Protein AF-A0A4U9TVK6-F1 (afdb_monomer)

Foldseek 3Di:
DDLLVVVLVVVLVCLVVVVADAPRDDDPLVVVCVVVVHDSVSSVSSVVVCVVVVSYDD

pLDDT: mean 83.5, std 8.57, range [61.0, 92.0]

Structure (mmCIF, N/CA/C/O backbone):
data_AF-A0A4U9TVK6-F1
#
_entry.id   AF-A0A4U9TVK6-F1
#
loop_
_atom_site.group_PDB
_atom_site.id
_atom_site.type_symbol
_atom_site.label_atom_id
_atom_site.label_alt_id
_atom_site.label_comp_id
_atom_site.label_asym_id
_atom_site.label_entity_id
_atom_site.label_seq_id
_atom_site.pdbx_PDB_ins_code
_atom_site.Cartn_x
_atom_site.Cartn_y
_atom_site.Cartn_z
_atom_site.occupancy
_atom_site.B_iso_or_equiv
_atom_site.auth_seq_id
_atom_site.auth_comp_id
_atom_site.auth_asym_id
_atom_site.auth_atom_id
_atom_site.pdbx_PDB_model_num
ATOM 1 N N . MET A 1 1 ? 5.065 11.338 -11.876 1.00 61.00 1 MET A N 1
ATOM 2 C CA . MET A 1 1 ? 4.368 10.247 -11.157 1.00 61.00 1 MET A CA 1
ATOM 3 C C . MET A 1 1 ? 5.242 9.008 -11.133 1.00 61.00 1 MET A C 1
ATOM 5 O O . MET A 1 1 ? 5.631 8.533 -12.198 1.00 61.00 1 MET A O 1
ATOM 9 N N . THR A 1 2 ? 5.564 8.509 -9.943 1.00 81.88 2 THR A N 1
ATOM 10 C CA . THR A 1 2 ? 6.310 7.257 -9.741 1.00 81.88 2 THR A CA 1
ATOM 11 C C . THR A 1 2 ? 5.409 6.038 -9.990 1.00 81.88 2 THR A C 1
ATOM 13 O O . THR A 1 2 ? 4.181 6.153 -10.015 1.00 81.88 2 THR A O 1
ATOM 16 N N . ARG A 1 3 ? 5.995 4.846 -10.190 1.00 81.94 3 ARG A N 1
ATOM 17 C CA . ARG A 1 3 ? 5.221 3.606 -10.417 1.00 81.94 3 ARG A CA 1
ATOM 18 C C . ARG A 1 3 ? 4.280 3.274 -9.254 1.00 81.94 3 ARG A C 1
ATOM 20 O O . ARG A 1 3 ? 3.150 2.872 -9.505 1.00 81.94 3 ARG A O 1
ATOM 27 N N . TYR A 1 4 ? 4.719 3.487 -8.010 1.00 85.62 4 TYR A N 1
ATOM 28 C CA . TYR A 1 4 ? 3.890 3.198 -6.836 1.00 85.62 4 TYR A CA 1
ATOM 29 C C . TYR A 1 4 ? 2.706 4.163 -6.719 1.00 85.62 4 TYR A C 1
ATOM 31 O O . TYR A 1 4 ? 1.624 3.730 -6.352 1.00 85.62 4 TYR A O 1
ATOM 39 N N . GLN A 1 5 ? 2.881 5.439 -7.084 1.00 87.00 5 GLN A N 1
ATOM 40 C CA . GLN A 1 5 ? 1.792 6.420 -7.062 1.00 87.00 5 GLN A CA 1
ATOM 41 C C . GLN A 1 5 ? 0.687 6.040 -8.042 1.00 87.00 5 GLN A C 1
ATOM 43 O O . GLN A 1 5 ? -0.475 6.046 -7.665 1.00 87.00 5 GLN A O 1
ATOM 48 N N . ARG A 1 6 ? 1.041 5.645 -9.276 1.00 88.38 6 ARG A N 1
ATOM 49 C CA . ARG A 1 6 ? 0.038 5.182 -1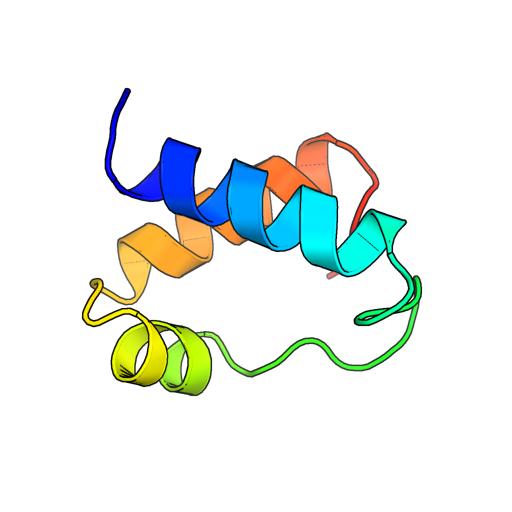0.251 1.00 88.38 6 ARG A CA 1
ATOM 50 C C . ARG A 1 6 ? -0.710 3.952 -9.748 1.00 88.38 6 ARG A C 1
ATOM 52 O O . ARG A 1 6 ? -1.923 3.887 -9.896 1.00 88.38 6 ARG A O 1
ATOM 59 N N . LEU A 1 7 ? 0.009 3.002 -9.145 1.00 88.56 7 LEU A N 1
ATOM 60 C CA . LEU A 1 7 ? -0.602 1.809 -8.563 1.00 88.56 7 LEU A CA 1
ATOM 61 C C . LEU A 1 7 ? -1.544 2.173 -7.405 1.00 88.56 7 LEU A C 1
ATOM 63 O O . LEU A 1 7 ? -2.652 1.657 -7.346 1.00 88.56 7 LEU A O 1
ATOM 67 N N . ALA A 1 8 ? -1.130 3.083 -6.520 1.00 88.94 8 ALA A N 1
ATOM 68 C CA . ALA A 1 8 ? -1.944 3.558 -5.406 1.00 88.94 8 ALA A CA 1
ATOM 69 C C . A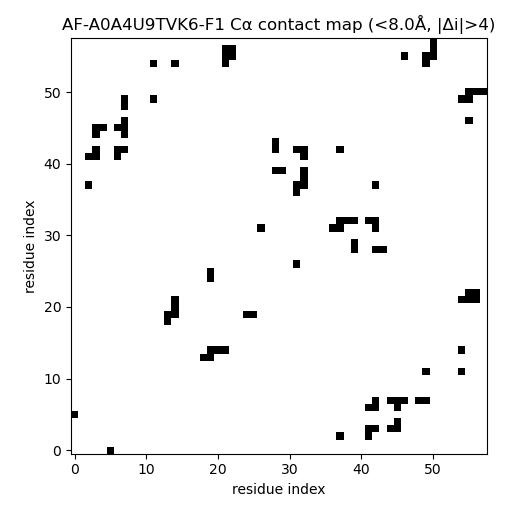LA A 1 8 ? -3.225 4.240 -5.893 1.00 88.94 8 ALA A C 1
ATOM 71 O O . ALA A 1 8 ? -4.299 3.898 -5.422 1.00 88.94 8 ALA A O 1
ATOM 72 N N . THR A 1 9 ? -3.132 5.142 -6.874 1.00 89.62 9 THR A N 1
ATOM 73 C CA . THR A 1 9 ? -4.309 5.806 -7.453 1.00 89.62 9 THR A CA 1
ATOM 74 C C . THR A 1 9 ? -5.262 4.800 -8.094 1.00 89.62 9 THR A C 1
ATOM 76 O O . THR A 1 9 ? -6.452 4.833 -7.818 1.00 89.62 9 THR A O 1
ATOM 79 N N . LEU A 1 10 ? -4.743 3.850 -8.876 1.00 88.38 10 LEU A N 1
ATOM 80 C CA . LEU A 1 10 ? -5.563 2.823 -9.524 1.00 88.38 10 LEU A CA 1
ATOM 81 C C . LEU A 1 10 ? -6.267 1.918 -8.501 1.00 88.38 10 LEU A C 1
ATOM 83 O O . LEU A 1 10 ? -7.423 1.540 -8.676 1.00 88.38 10 LEU A O 1
ATOM 87 N N . LEU A 1 11 ? -5.577 1.562 -7.418 1.00 85.75 11 LEU A N 1
ATOM 88 C CA . LEU A 1 11 ? -6.169 0.799 -6.323 1.00 85.75 11 LEU A CA 1
ATOM 89 C C . LEU A 1 11 ? -7.215 1.615 -5.558 1.00 85.75 11 LEU A C 1
ATOM 91 O O . LEU A 1 11 ? -8.256 1.059 -5.226 1.00 85.75 11 LEU A O 1
ATOM 95 N N . ALA A 1 12 ? -6.971 2.907 -5.326 1.00 86.31 12 ALA A N 1
ATOM 96 C CA . ALA A 1 12 ? -7.932 3.813 -4.703 1.00 86.31 12 ALA A CA 1
ATOM 97 C C . ALA A 1 12 ? -9.222 3.896 -5.526 1.00 86.31 12 ALA A C 1
ATOM 99 O O . ALA A 1 12 ? -10.297 3.686 -4.979 1.00 86.31 12 ALA A O 1
ATOM 100 N N . GLU A 1 13 ? -9.118 4.076 -6.846 1.00 88.06 13 GLU A N 1
ATOM 101 C CA . GLU A 1 13 ? -10.277 4.079 -7.747 1.00 88.06 13 GLU A CA 1
ATOM 102 C C . GLU A 1 13 ? -11.048 2.753 -7.686 1.00 88.06 13 GLU A C 1
ATOM 104 O O . GLU A 1 13 ? -12.275 2.748 -7.634 1.00 88.06 13 GLU A O 1
ATOM 109 N N . ARG A 1 14 ? -10.352 1.608 -7.640 1.00 83.94 14 ARG A N 1
ATOM 110 C CA . ARG A 1 14 ? -11.001 0.292 -7.480 1.00 83.94 14 ARG A CA 1
ATOM 111 C C . ARG A 1 14 ? -11.710 0.152 -6.127 1.00 83.94 14 ARG A C 1
ATOM 113 O O . ARG A 1 14 ? -12.783 -0.445 -6.075 1.00 83.94 14 ARG A O 1
ATOM 120 N N . ILE A 1 15 ? -11.127 0.680 -5.051 1.00 82.88 15 ILE A N 1
ATOM 121 C CA . ILE A 1 15 ? -11.749 0.711 -3.717 1.00 82.88 15 ILE A CA 1
ATOM 122 C C . ILE A 1 15 ? -13.011 1.583 -3.753 1.00 82.88 15 ILE A C 1
ATOM 124 O O . ILE A 1 15 ? -14.075 1.134 -3.335 1.00 82.88 15 ILE A O 1
ATOM 128 N N . GLU A 1 16 ? -12.931 2.783 -4.330 1.00 82.56 16 GLU A N 1
ATOM 129 C CA . GLU A 1 16 ? -14.070 3.701 -4.463 1.00 82.56 16 GLU A CA 1
ATOM 130 C C . GLU A 1 16 ? -15.189 3.139 -5.350 1.00 82.56 16 GLU A C 1
ATOM 132 O O . GLU A 1 16 ? -16.367 3.327 -5.053 1.00 82.56 16 GLU A O 1
ATOM 137 N N . GLN A 1 17 ? -14.848 2.382 -6.396 1.00 83.88 17 GLN A N 1
ATOM 138 C CA . GLN A 1 17 ? -15.822 1.653 -7.218 1.00 83.88 17 GLN A CA 1
ATOM 139 C C . GLN A 1 17 ? -16.456 0.448 -6.501 1.00 83.88 17 GLN A C 1
ATOM 141 O O . GLN A 1 17 ? -17.317 -0.224 -7.068 1.00 83.88 17 GLN A O 1
ATOM 146 N N . GLY A 1 18 ? -16.057 0.165 -5.257 1.00 77.56 18 GLY A N 1
ATOM 147 C CA . GLY A 1 18 ? -16.592 -0.926 -4.447 1.00 77.56 18 GLY A CA 1
ATOM 148 C C . GLY A 1 18 ? -16.056 -2.304 -4.830 1.00 77.56 18 GLY A C 1
ATOM 149 O O . GLY A 1 18 ? -16.632 -3.305 -4.407 1.00 77.56 18 GLY A O 1
ATOM 150 N N . LEU A 1 19 ? -14.972 -2.363 -5.615 1.00 77.69 19 LEU A N 1
ATOM 151 C CA . LEU A 1 19 ? -14.288 -3.607 -5.982 1.00 77.69 19 LEU A CA 1
ATOM 152 C C . LEU A 1 19 ? -13.549 -4.217 -4.782 1.00 77.69 19 LEU A C 1
ATOM 154 O O . LEU A 1 19 ? -13.388 -5.431 -4.698 1.00 77.69 19 LEU A O 1
ATOM 158 N N . TYR A 1 20 ? -13.106 -3.354 -3.867 1.00 74.00 20 TYR A N 1
ATOM 159 C CA . TYR A 1 20 ? -12.525 -3.713 -2.581 1.00 74.00 20 TYR A CA 1
ATOM 160 C C . TYR A 1 20 ? -13.241 -2.901 -1.512 1.00 74.00 20 TYR A C 1
ATOM 162 O O . TYR A 1 20 ? -13.089 -1.682 -1.460 1.00 74.00 20 TYR A O 1
ATOM 170 N N . ARG A 1 21 ? -14.058 -3.546 -0.682 1.00 63.50 21 ARG A N 1
ATOM 171 C CA . ARG A 1 21 ? -14.735 -2.843 0.411 1.00 63.50 21 ARG A CA 1
ATOM 172 C C . ARG A 1 21 ? -13.801 -2.692 1.602 1.00 63.50 21 ARG A C 1
ATOM 174 O O . ARG A 1 21 ? -12.986 -3.571 1.880 1.00 63.50 21 ARG A O 1
ATOM 181 N N . HIS A 1 22 ? -13.964 -1.602 2.350 1.00 62.09 22 HIS A N 1
ATOM 182 C CA . HIS A 1 22 ? -13.351 -1.455 3.671 1.00 62.09 22 HIS A CA 1
ATOM 183 C C . HIS A 1 22 ? -13.644 -2.690 4.531 1.00 62.09 22 HIS A C 1
ATOM 185 O O . HIS A 1 22 ? -14.803 -3.038 4.753 1.00 62.09 22 HIS A O 1
ATOM 191 N N . GLY A 1 23 ? -12.586 -3.358 4.994 1.00 63.59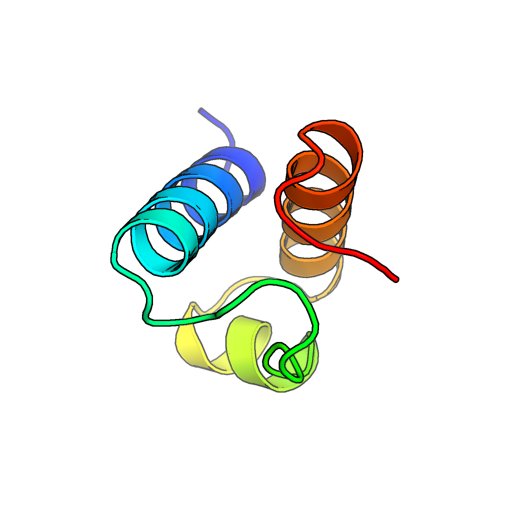 23 GLY A N 1
ATOM 192 C CA . GLY A 1 23 ? -12.674 -4.579 5.800 1.00 63.59 23 GLY A CA 1
ATOM 193 C C . GLY A 1 23 ? -12.743 -5.892 5.009 1.00 63.59 23 GLY A C 1
ATOM 194 O O . GLY A 1 23 ? -12.653 -6.959 5.617 1.00 63.59 23 GLY A O 1
ATOM 195 N N . GLU A 1 24 ? -12.852 -5.860 3.677 1.00 67.31 24 GLU A N 1
ATOM 196 C CA . GLU A 1 24 ? -12.632 -7.050 2.852 1.00 67.31 24 GLU A CA 1
ATOM 197 C C . GLU A 1 24 ? -11.139 -7.316 2.650 1.00 67.31 24 GLU A C 1
ATOM 199 O O . GLU A 1 24 ? -10.305 -6.409 2.614 1.00 67.31 24 GLU A O 1
ATOM 204 N N . LYS A 1 25 ? -10.790 -8.599 2.507 1.00 67.75 25 LYS A N 1
ATOM 205 C CA . LYS A 1 25 ? -9.407 -9.008 2.260 1.00 67.75 25 LYS A CA 1
ATOM 206 C C . LYS A 1 25 ? -8.929 -8.449 0.925 1.00 67.75 25 LYS A C 1
ATOM 208 O O . LYS A 1 25 ? -9.313 -8.941 -0.135 1.00 67.75 25 LYS A O 1
ATOM 213 N N . LEU A 1 26 ? -8.022 -7.480 0.995 1.00 74.94 26 LEU A N 1
ATOM 214 C CA . LEU A 1 26 ? -7.250 -7.041 -0.158 1.00 74.94 26 LEU A CA 1
ATOM 215 C C . LEU A 1 26 ? -6.458 -8.210 -0.762 1.00 74.94 26 LEU A C 1
ATOM 217 O O . LEU A 1 26 ? -6.054 -9.136 -0.043 1.00 74.94 26 LEU A O 1
ATOM 221 N N . PRO A 1 27 ? -6.169 -8.161 -2.074 1.00 80.62 27 PRO A N 1
ATOM 222 C CA . PRO A 1 27 ? -5.278 -9.124 -2.694 1.00 80.62 27 PRO A CA 1
ATOM 223 C C . PRO A 1 27 ? -3.924 -9.110 -1.984 1.00 80.62 27 PRO A C 1
ATOM 225 O O . PRO A 1 27 ? -3.434 -8.072 -1.532 1.00 80.62 27 PRO A O 1
ATOM 228 N N . SER A 1 28 ? -3.260 -10.259 -1.910 1.00 85.44 28 SER A N 1
ATOM 229 C CA . SER A 1 28 ? -1.903 -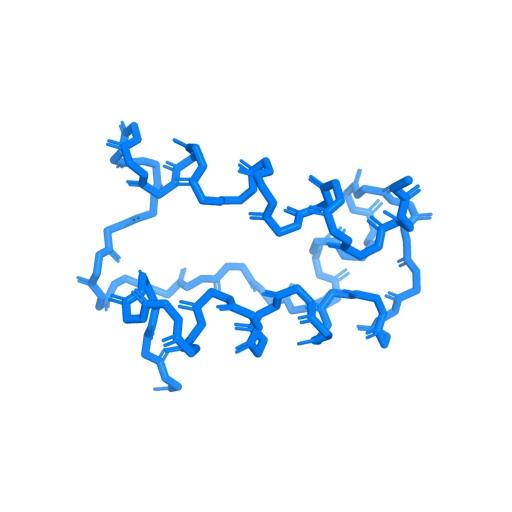10.294 -1.369 1.00 85.44 28 SER A CA 1
ATOM 230 C C . SER A 1 28 ? -0.964 -9.435 -2.218 1.00 85.44 28 SER A C 1
ATOM 232 O O . SER A 1 28 ? -1.061 -9.429 -3.446 1.00 85.44 28 SER A O 1
ATOM 234 N N . VAL A 1 29 ? 0.024 -8.794 -1.587 1.00 87.19 29 VAL A N 1
ATOM 235 C CA . VAL A 1 29 ? 1.037 -7.976 -2.284 1.00 87.19 29 VAL A CA 1
ATOM 236 C C . VAL A 1 29 ? 1.735 -8.723 -3.429 1.00 87.19 29 VAL A C 1
ATOM 238 O O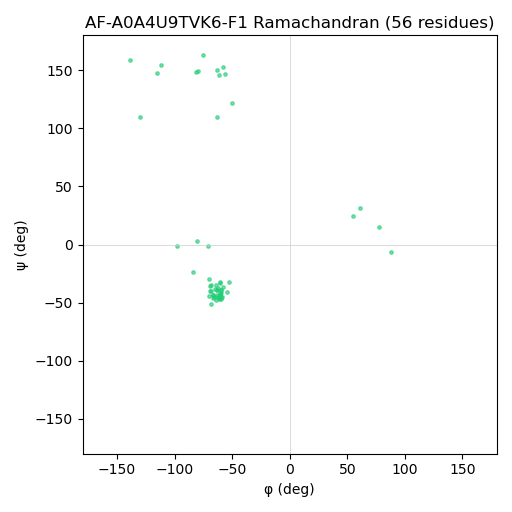 . VAL A 1 29 ? 2.055 -8.127 -4.452 1.00 87.19 29 VAL A O 1
ATOM 241 N N . ARG A 1 30 ? 1.918 -10.046 -3.300 1.00 87.12 30 ARG A N 1
ATOM 242 C CA . ARG A 1 30 ? 2.455 -10.908 -4.369 1.00 87.12 30 ARG A CA 1
ATOM 243 C C . ARG A 1 30 ? 1.515 -11.067 -5.561 1.00 87.12 30 ARG A C 1
ATOM 245 O O . ARG A 1 30 ? 1.998 -11.194 -6.681 1.00 87.12 30 ARG A O 1
ATOM 252 N N . CYS A 1 31 ? 0.208 -11.099 -5.318 1.00 87.69 31 CYS A N 1
ATOM 253 C CA . CYS A 1 31 ? -0.793 -11.228 -6.370 1.00 87.69 31 CYS A CA 1
ATOM 254 C C . CYS A 1 31 ? -0.818 -9.947 -7.210 1.00 87.69 31 CYS A C 1
ATOM 256 O O . CYS A 1 31 ? -0.590 -10.003 -8.412 1.00 87.69 31 CYS A O 1
ATOM 258 N N . LEU A 1 32 ? -0.928 -8.782 -6.559 1.00 88.25 32 LEU A N 1
ATOM 259 C CA . LEU A 1 32 ? -0.859 -7.489 -7.250 1.00 88.25 32 LEU A CA 1
ATOM 260 C C . LEU A 1 32 ? 0.486 -7.242 -7.934 1.00 88.25 32 LEU A C 1
ATOM 262 O O . LEU A 1 32 ? 0.526 -6.669 -9.016 1.00 88.25 32 LEU A O 1
ATOM 266 N N . SER A 1 33 ? 1.588 -7.673 -7.320 1.00 90.56 33 SER A N 1
ATOM 267 C CA . SER A 1 33 ? 2.918 -7.569 -7.923 1.00 90.56 33 SER A CA 1
ATOM 268 C C . SER A 1 33 ? 2.984 -8.314 -9.259 1.00 90.56 33 SER A C 1
ATOM 270 O O . SER A 1 33 ? 3.468 -7.749 -10.237 1.00 90.56 33 SER A O 1
ATOM 272 N N . GLN A 1 34 ? 2.446 -9.537 -9.322 1.00 90.56 34 GLN A N 1
ATOM 273 C CA . GLN A 1 34 ? 2.364 -10.307 -10.565 1.00 90.56 34 GLN A CA 1
ATOM 274 C C . GLN A 1 34 ? 1.349 -9.724 -11.553 1.00 90.56 34 GLN A C 1
ATOM 276 O O . GLN A 1 34 ? 1.677 -9.595 -12.727 1.00 90.56 34 GLN A O 1
ATOM 281 N N . GLU A 1 35 ? 0.159 -9.332 -11.092 1.00 89.25 35 GLU A N 1
ATOM 282 C CA . GLU A 1 35 ? -0.902 -8.774 -11.944 1.00 89.25 35 GLU A CA 1
ATOM 283 C C . GLU A 1 35 ? -0.461 -7.479 -12.642 1.00 89.25 35 GLU A C 1
ATOM 285 O O . GLU A 1 35 ? -0.705 -7.299 -13.832 1.00 89.25 35 GLU A O 1
ATOM 290 N N . HIS A 1 36 ? 0.221 -6.587 -11.918 1.00 87.06 36 HIS A N 1
ATOM 291 C CA . HIS A 1 36 ? 0.640 -5.276 -12.433 1.00 87.06 36 HIS A CA 1
ATOM 292 C C . HIS A 1 36 ? 2.094 -5.251 -12.920 1.00 87.06 36 HIS A C 1
ATOM 294 O O . HIS A 1 36 ? 2.568 -4.210 -13.374 1.00 87.06 36 HIS A O 1
ATOM 300 N N . GLY A 1 37 ? 2.827 -6.365 -12.811 1.00 89.50 37 GLY A N 1
ATOM 301 C CA . GLY A 1 37 ? 4.236 -6.458 -13.210 1.00 89.50 37 GLY A CA 1
ATOM 302 C C . GLY A 1 37 ? 5.161 -5.504 -12.443 1.00 89.50 37 GLY A C 1
ATOM 303 O O . GLY A 1 37 ? 6.145 -5.005 -12.993 1.00 89.50 37 GLY A O 1
ATOM 304 N N . VAL A 1 38 ? 4.836 -5.202 -11.184 1.00 89.44 38 VAL A N 1
ATOM 305 C CA . VAL A 1 38 ? 5.590 -4.274 -10.325 1.00 89.44 38 VAL A CA 1
ATOM 306 C C . VAL A 1 38 ? 6.266 -5.015 -9.180 1.00 89.44 38 VAL A C 1
ATOM 308 O O . VAL A 1 38 ? 5.794 -6.056 -8.735 1.00 89.44 38 VAL A O 1
ATOM 311 N N . SER A 1 39 ? 7.358 -4.469 -8.649 1.00 91.94 39 SER A N 1
ATOM 312 C CA . SER A 1 39 ? 8.038 -5.054 -7.490 1.00 91.94 39 SER A CA 1
ATOM 313 C C . SER A 1 39 ? 7.143 -5.054 -6.248 1.00 91.94 39 SER A C 1
ATOM 315 O O . SER A 1 39 ? 6.358 -4.129 -6.040 1.00 91.94 39 SER A O 1
ATOM 317 N N . ILE A 1 40 ? 7.325 -6.031 -5.355 1.00 91.69 40 ILE A N 1
ATOM 318 C CA . ILE A 1 40 ? 6.575 -6.118 -4.086 1.00 91.69 40 ILE A CA 1
ATOM 319 C C . ILE A 1 40 ? 6.691 -4.819 -3.273 1.00 91.69 40 ILE A C 1
ATOM 321 O O . ILE A 1 40 ? 5.688 -4.331 -2.763 1.00 91.69 40 ILE A O 1
ATOM 325 N N . SER A 1 41 ? 7.876 -4.204 -3.221 1.00 91.12 41 SER A N 1
ATOM 326 C CA . SER A 1 41 ? 8.095 -2.924 -2.531 1.00 91.12 41 SER A CA 1
ATOM 327 C C . SER A 1 41 ? 7.246 -1.784 -3.107 1.00 91.12 41 SER A C 1
ATOM 329 O O . SER A 1 41 ? 6.813 -0.902 -2.376 1.00 91.12 41 SER A O 1
ATOM 331 N N . THR A 1 42 ? 6.967 -1.806 -4.415 1.00 91.75 42 THR A N 1
ATOM 332 C CA . THR A 1 42 ? 6.077 -0.840 -5.079 1.00 91.75 42 THR A CA 1
ATOM 333 C C . THR A 1 42 ? 4.627 -1.043 -4.645 1.00 91.75 42 THR A C 1
ATOM 335 O O . THR A 1 42 ? 3.931 -0.063 -4.395 1.00 91.75 42 THR A O 1
ATOM 338 N N . VAL A 1 43 ? 4.186 -2.297 -4.503 1.00 91.94 43 VAL A N 1
ATOM 339 C CA . VAL A 1 43 ? 2.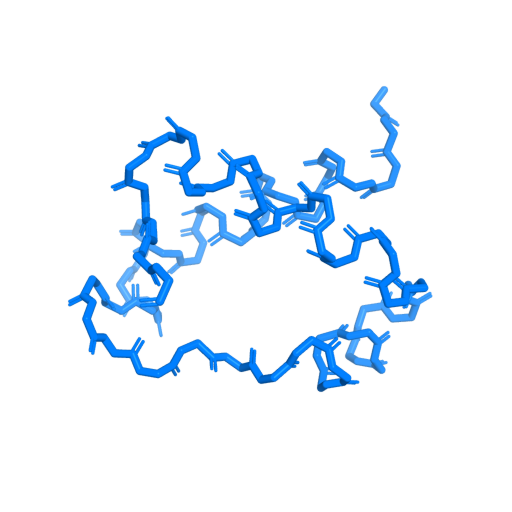845 -2.616 -3.986 1.00 91.94 43 VAL A CA 1
ATOM 340 C C . VAL A 1 43 ? 2.717 -2.224 -2.518 1.00 91.94 43 VAL A C 1
ATOM 342 O O . VAL A 1 43 ? 1.733 -1.601 -2.142 1.00 91.94 43 VAL A O 1
ATOM 345 N N . GLN A 1 44 ? 3.730 -2.515 -1.699 1.00 91.25 44 GLN A N 1
ATOM 346 C CA . GLN A 1 44 ? 3.748 -2.116 -0.290 1.00 91.25 44 GLN A CA 1
ATOM 347 C C . GLN A 1 44 ? 3.674 -0.596 -0.125 1.00 91.25 44 GLN A C 1
ATOM 349 O O . GLN A 1 44 ? 2.865 -0.114 0.656 1.00 91.25 44 GLN A O 1
ATOM 354 N N . GLN A 1 45 ? 4.447 0.167 -0.904 1.00 92.00 45 GLN A N 1
ATOM 355 C CA . GLN A 1 45 ? 4.366 1.633 -0.906 1.00 92.00 45 GLN A CA 1
ATOM 356 C C . GLN A 1 45 ? 2.972 2.136 -1.303 1.00 92.00 45 GLN A C 1
ATOM 358 O O . GLN A 1 45 ? 2.470 3.098 -0.719 1.00 92.00 45 GLN A O 1
ATOM 363 N N . ALA A 1 46 ? 2.330 1.486 -2.277 1.00 90.88 46 ALA A N 1
ATOM 364 C CA . ALA A 1 46 ? 0.966 1.822 -2.661 1.00 90.88 46 ALA A CA 1
ATOM 365 C C . ALA A 1 46 ? -0.032 1.528 -1.533 1.00 90.88 4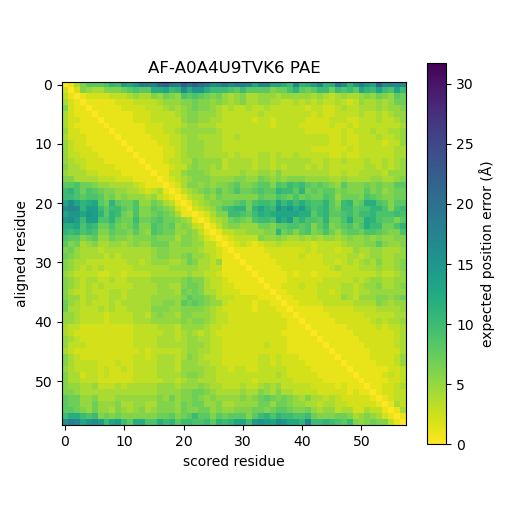6 ALA A C 1
ATOM 367 O O . ALA A 1 46 ? -0.839 2.392 -1.210 1.00 90.88 46 ALA A O 1
ATOM 368 N N . TYR A 1 47 ? 0.070 0.367 -0.881 1.00 88.50 47 TYR A N 1
ATOM 369 C CA . TYR A 1 47 ? -0.766 0.011 0.270 1.00 88.50 47 TYR A CA 1
ATOM 370 C C . TYR A 1 47 ? -0.579 0.991 1.424 1.00 88.50 47 TYR A C 1
ATOM 372 O O . TYR A 1 47 ? -1.563 1.524 1.914 1.00 88.50 47 TYR A O 1
ATOM 380 N N . GLN A 1 48 ? 0.658 1.338 1.776 1.00 89.56 48 GLN A N 1
ATOM 381 C CA . GLN A 1 48 ? 0.923 2.332 2.818 1.00 89.56 48 GLN A CA 1
ATOM 382 C C . GLN A 1 48 ? 0.282 3.691 2.496 1.00 89.56 48 GLN A C 1
ATOM 384 O O . GLN A 1 48 ? -0.207 4.388 3.382 1.00 89.56 48 GLN A O 1
ATOM 389 N N . THR A 1 49 ? 0.270 4.071 1.214 1.00 89.56 49 THR A N 1
ATOM 390 C CA . THR A 1 49 ? -0.368 5.312 0.756 1.00 89.56 49 THR A CA 1
ATOM 391 C C . THR A 1 49 ? -1.886 5.242 0.935 1.00 89.56 49 THR A C 1
ATOM 393 O O . THR A 1 49 ? -2.476 6.173 1.473 1.00 89.56 49 THR A O 1
ATOM 396 N N . LEU A 1 50 ? -2.511 4.129 0.542 1.00 86.56 50 LEU A N 1
ATOM 397 C CA . LEU A 1 50 ? -3.949 3.891 0.717 1.00 86.56 50 LEU A CA 1
ATOM 398 C C . LEU A 1 50 ? -4.352 3.845 2.196 1.00 86.56 50 LEU A C 1
ATOM 400 O O . LEU A 1 50 ? -5.392 4.371 2.578 1.00 86.56 50 LEU A O 1
ATOM 404 N N . GLU A 1 51 ? -3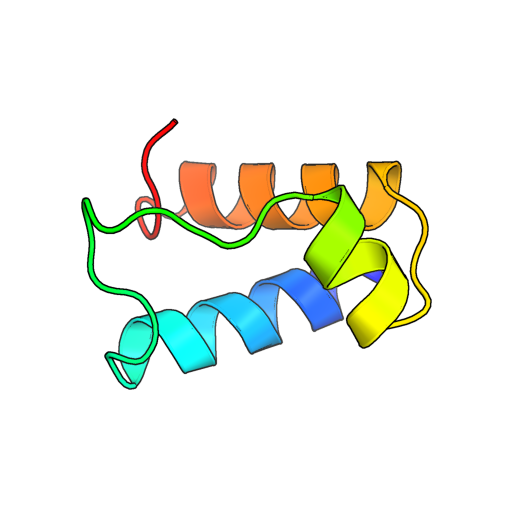.509 3.245 3.027 1.00 87.56 51 GLU A N 1
ATOM 405 C CA . GLU A 1 51 ? -3.689 3.134 4.471 1.00 87.56 51 GLU A CA 1
ATOM 406 C C . GLU A 1 51 ? -3.597 4.516 5.135 1.00 87.56 51 GLU A C 1
ATOM 408 O O . GLU A 1 51 ? -4.468 4.899 5.912 1.00 87.56 51 GLU A O 1
ATOM 413 N N . THR A 1 52 ? -2.622 5.335 4.724 1.00 87.75 52 THR A N 1
ATOM 414 C CA . THR A 1 52 ? -2.508 6.745 5.146 1.00 87.75 52 THR A CA 1
ATOM 415 C C . THR A 1 52 ? -3.740 7.562 4.741 1.00 87.75 52 THR A C 1
ATOM 417 O O . THR A 1 52 ? -4.152 8.473 5.456 1.00 87.75 52 THR A O 1
ATOM 420 N N . MET A 1 53 ? -4.357 7.227 3.606 1.00 84.62 53 MET A N 1
ATOM 421 C CA . MET A 1 53 ? -5.596 7.844 3.124 1.00 84.62 53 MET A CA 1
ATOM 422 C C . MET A 1 53 ? -6.862 7.286 3.800 1.00 84.62 53 MET A C 1
ATOM 424 O O . MET A 1 53 ? -7.958 7.696 3.431 1.00 84.62 53 MET A O 1
ATOM 428 N N . ASN A 1 54 ? -6.745 6.376 4.778 1.00 84.06 54 ASN A N 1
ATOM 429 C CA . ASN A 1 54 ? -7.870 5.657 5.394 1.00 84.06 54 ASN A CA 1
ATOM 430 C C . ASN A 1 54 ? -8.757 4.906 4.380 1.00 84.06 54 ASN A C 1
ATOM 432 O O . ASN A 1 54 ? -9.931 4.650 4.643 1.00 84.06 54 ASN A O 1
ATOM 436 N N . LEU A 1 55 ? -8.216 4.535 3.216 1.00 81.06 55 LEU A N 1
ATOM 437 C CA . LEU A 1 55 ? -8.926 3.747 2.202 1.00 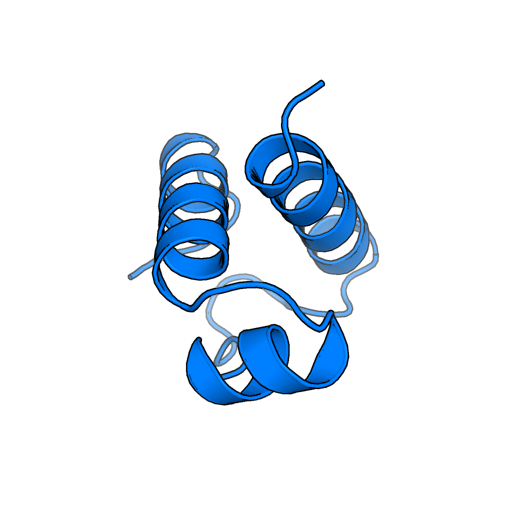81.06 55 LEU A CA 1
ATOM 438 C C . LEU A 1 55 ? -8.856 2.245 2.483 1.00 81.06 55 LEU A C 1
ATOM 440 O O . LEU A 1 55 ? -9.708 1.492 2.025 1.00 81.06 55 LEU A O 1
ATOM 444 N N . ILE A 1 56 ? -7.839 1.809 3.225 1.00 80.50 56 ILE A N 1
ATOM 445 C CA . ILE A 1 56 ? -7.651 0.419 3.637 1.00 80.50 56 ILE A CA 1
ATOM 446 C C . ILE A 1 56 ? -7.182 0.363 5.088 1.00 80.50 56 ILE A C 1
ATOM 448 O O . ILE A 1 56 ? -6.618 1.327 5.602 1.00 80.50 56 ILE A O 1
ATOM 452 N N . THR A 1 57 ? -7.388 -0.784 5.723 1.00 73.38 57 THR A N 1
ATOM 453 C CA . THR A 1 57 ? -6.883 -1.097 7.064 1.00 73.38 57 THR A CA 1
ATOM 454 C C . THR A 1 57 ? -5.875 -2.249 6.997 1.00 73.38 57 THR A C 1
ATOM 456 O O . THR A 1 57 ? -6.049 -3.119 6.136 1.00 73.38 57 THR A O 1
ATOM 459 N N . PRO A 1 58 ? -4.854 -2.262 7.875 1.00 61.69 58 PRO A N 1
ATOM 460 C CA . PRO A 1 58 ? -3.893 -3.363 7.980 1.00 61.69 58 PRO A CA 1
ATOM 461 C C . PRO A 1 58 ? -4.534 -4.693 8.391 1.00 61.69 58 PRO A C 1
ATOM 463 O O . PRO A 1 58 ? -5.574 -4.671 9.092 1.00 61.69 58 PRO A O 1
#

InterPro domains:
  IPR000524 Transcription regulator HTH, GntR [PF00392] (4-57)
  IPR000524 Transcription regulator HTH, GntR [PS50949] (1-58)
  IPR000524 Transcription regulator HTH, GntR [SM00345] (7-58)
  IPR000524 Transcription regulator HTH, GntR [cd07377] (2-57)
  IPR036388 Winged helix-like DNA-binding domain superfamily [G3DSA:1.10.10.10] (1-58)
  IPR036390 Winged helix DNA-binding domain superfamily [SSF46785] (1-57)
  IPR050679 Bacterial HTH-type transcriptional regulator [PTHR44846] (2-56)

Radius of gyration: 10.27 Å; Cα contacts (8 Å, |Δi|>4): 52; chains: 1; bounding box: 25×22×21 Å

Organism: Escherichia coli (NCBI:txid562)

Secondary structure (DSSP, 8-state):
--HHHHHHHHHHHHHHTTSS-TTS-PPPHHHHHHHHT--HHHHHHHHHHHHHTTSS--

Nearest PDB structures (foldseek):
  4r1h-assembly1_B  TM=9.131E-01  e=4.765E-03  Listeria monocytogenes EGD-e
  2ek5-assembly4_C  TM=9.242E-01  e=3.179E-02  Corynebacterium glutamicum ATCC 13032
  2ek5-assembly4_C-3  TM=9.242E-01  e=3.179E-02  Corynebacterium glutamicum ATCC 13032
  4tv7-assembly2_D  TM=8.674E-01  e=4.410E-02  Bacillus subtilis subsp. subtilis str. 168
  4tv7-assembly2_C  TM=8.677E-01  e=4.410E-02  Bacillus subtilis subsp. subtilis str. 168

Mean predicted aligned error: 4.41 Å

Sequence (58 aa):
MTRYQRLATLLAERIEQGLYRHGEKLPSVRCLSQEHGVSISTVQQAYQTLETMNLITP

Solvent-accessible surface area (backbone atoms only — not comparable to full-atom values): 3400 Å² total; per-residue (Å²): 134,56,75,32,55,55,51,27,52,54,49,49,53,39,33,75,72,59,77,45,48,80,90,54,87,70,78,53,52,68,55,53,15,62,75,70,74,43,56,52,69,38,40,50,53,15,48,53,52,35,38,76,67,68,64,44,76,137